Protein AF-A0A529FUN5-F1 (afdb_monomer_lite)

Secondary structure (DSSP, 8-state):
--HHHHHHTT--HHHHHHHHHHHHHHHHHHHH-GGGHHHHHHHHHHHHHHHHHHHHH-

Structure (mmCIF, N/CA/C/O backbone):
data_AF-A0A529FUN5-F1
#
_entry.id   AF-A0A529FUN5-F1
#
loop_
_atom_site.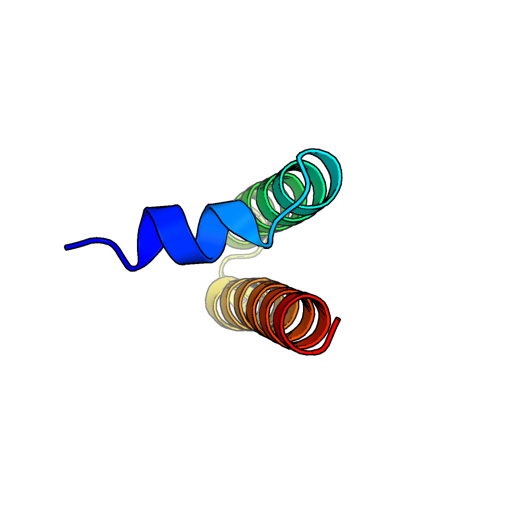group_PDB
_atom_site.id
_atom_site.type_symbol
_atom_site.label_atom_id
_atom_site.label_alt_id
_atom_site.label_comp_id
_atom_site.label_asym_id
_atom_site.label_entity_id
_atom_site.label_seq_id
_atom_site.pdbx_PDB_ins_code
_atom_site.Cartn_x
_atom_site.Cartn_y
_atom_site.Cartn_z
_atom_site.occupancy
_atom_site.B_iso_or_equiv
_atom_site.auth_seq_id
_atom_site.auth_comp_id
_atom_site.auth_asym_id
_atom_site.auth_atom_id
_atom_site.pdbx_PDB_model_num
ATOM 1 N N . ARG A 1 1 ? 20.257 -1.204 -1.782 1.00 56.75 1 ARG A N 1
ATOM 2 C CA . ARG A 1 1 ? 19.598 0.011 -1.241 1.00 56.75 1 ARG A CA 1
ATOM 3 C C . ARG A 1 1 ? 18.944 0.896 -2.327 1.00 56.75 1 ARG A C 1
ATOM 5 O O . ARG A 1 1 ? 18.659 2.033 -2.014 1.00 56.75 1 ARG A O 1
ATOM 12 N N . LYS A 1 2 ? 18.641 0.380 -3.541 1.00 71.50 2 LYS A N 1
ATOM 13 C CA . LYS A 1 2 ? 18.039 1.149 -4.662 1.00 71.50 2 LYS A CA 1
ATO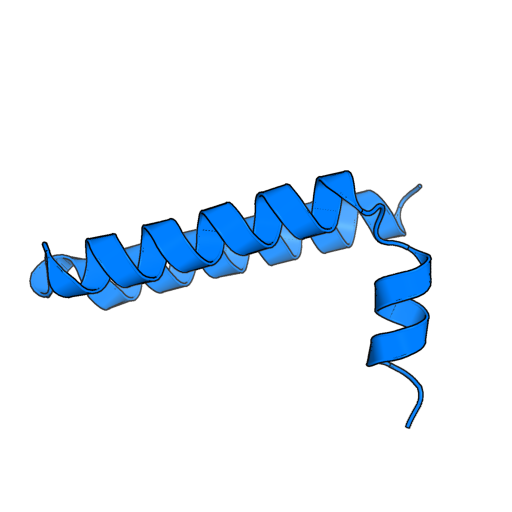M 14 C C . LYS A 1 2 ? 16.672 0.642 -5.157 1.00 71.50 2 LYS A C 1
ATOM 16 O O . LYS A 1 2 ? 16.236 0.968 -6.255 1.00 71.50 2 LYS A O 1
ATOM 21 N N . LEU A 1 3 ? 16.009 -0.232 -4.395 1.00 74.56 3 LEU A N 1
ATOM 22 C CA . LEU A 1 3 ? 14.759 -0.861 -4.849 1.00 74.56 3 LEU A CA 1
ATOM 23 C C . LEU A 1 3 ? 13.630 0.158 -5.012 1.00 74.56 3 LEU A C 1
ATOM 25 O O . LEU A 1 3 ? 12.861 0.059 -5.959 1.00 74.56 3 LEU A O 1
ATOM 29 N N . VAL A 1 4 ? 13.572 1.144 -4.115 1.00 73.31 4 VAL A N 1
ATOM 30 C CA . VAL A 1 4 ? 12.561 2.202 -4.161 1.00 73.31 4 VAL A CA 1
ATOM 31 C C . VAL A 1 4 ? 12.813 3.135 -5.343 1.00 73.31 4 VAL A C 1
ATOM 33 O O . VAL A 1 4 ? 11.895 3.354 -6.118 1.00 73.31 4 VAL A O 1
ATOM 36 N N . GLU A 1 5 ? 14.043 3.612 -5.553 1.00 81.19 5 GLU A N 1
ATOM 37 C CA . GLU A 1 5 ? 14.367 4.495 -6.690 1.00 81.19 5 GLU A CA 1
ATOM 38 C C . GLU A 1 5 ? 14.119 3.805 -8.034 1.00 81.19 5 GLU A C 1
ATOM 40 O O . GLU A 1 5 ? 13.445 4.357 -8.894 1.00 81.19 5 GLU A O 1
ATOM 45 N N . LYS A 1 6 ? 14.557 2.549 -8.180 1.00 78.69 6 LYS A N 1
ATOM 46 C CA . LYS A 1 6 ? 14.326 1.759 -9.397 1.00 78.69 6 LYS A CA 1
ATOM 47 C C . LYS A 1 6 ? 12.846 1.442 -9.629 1.00 78.69 6 LYS A C 1
ATOM 49 O O . LYS A 1 6 ? 12.416 1.265 -10.767 1.00 78.69 6 LYS A O 1
ATOM 54 N N . ALA A 1 7 ? 12.061 1.324 -8.559 1.00 71.19 7 ALA A N 1
ATOM 55 C CA . ALA A 1 7 ? 10.615 1.222 -8.678 1.00 71.19 7 ALA A CA 1
ATOM 56 C C . ALA A 1 7 ? 10.024 2.565 -9.126 1.00 71.19 7 ALA A C 1
ATOM 58 O O . ALA A 1 7 ? 9.244 2.577 -10.068 1.00 71.19 7 ALA A O 1
ATOM 59 N N . LEU A 1 8 ? 10.438 3.683 -8.524 1.00 79.06 8 LEU A N 1
ATOM 60 C CA . LEU A 1 8 ? 9.965 5.024 -8.873 1.00 79.06 8 LEU A CA 1
ATOM 61 C C . LEU A 1 8 ? 10.305 5.424 -10.315 1.00 79.06 8 LEU A C 1
ATOM 63 O O . LEU A 1 8 ? 9.471 6.046 -10.956 1.00 79.06 8 LEU A O 1
ATOM 67 N N . GLU A 1 9 ? 11.449 5.003 -10.863 1.00 84.75 9 GLU A N 1
ATOM 68 C CA . GLU A 1 9 ? 11.805 5.218 -12.280 1.00 84.75 9 GLU A CA 1
ATOM 69 C C . GLU A 1 9 ? 10.742 4.690 -13.260 1.00 84.75 9 GLU A C 1
ATOM 71 O O . GLU A 1 9 ? 10.568 5.236 -14.345 1.00 84.75 9 GLU A O 1
ATOM 76 N N . ARG A 1 10 ? 10.014 3.632 -12.885 1.00 84.75 10 ARG A N 1
ATOM 77 C CA . ARG A 1 10 ? 8.975 3.007 -13.724 1.00 84.75 10 ARG A CA 1
ATOM 78 C C . ARG A 1 10 ? 7.601 3.638 -13.539 1.00 84.75 10 ARG A C 1
ATOM 80 O O . ARG A 1 10 ? 6.677 3.357 -14.299 1.00 84.75 10 ARG A O 1
ATOM 87 N N . TRP A 1 11 ? 7.433 4.424 -12.484 1.00 90.81 11 TRP A N 1
ATOM 88 C CA . TRP A 1 11 ? 6.159 5.010 -12.114 1.00 90.81 11 TRP A CA 1
ATOM 89 C C . TRP A 1 11 ? 6.081 6.447 -12.612 1.00 90.81 11 TRP A C 1
ATOM 91 O O . TRP A 1 11 ? 6.867 7.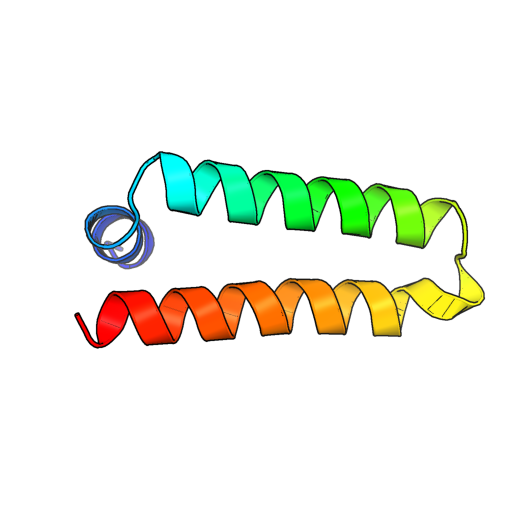300 -12.213 1.00 90.81 11 TRP A O 1
ATOM 101 N N . SER A 1 12 ? 5.082 6.740 -13.446 1.00 90.56 12 SER A N 1
ATOM 102 C CA . SER A 1 12 ? 4.769 8.127 -13.791 1.00 90.56 12 SER A CA 1
ATOM 103 C C . SER A 1 12 ? 4.138 8.855 -12.598 1.00 90.56 12 SER A C 1
ATOM 105 O O . SER A 1 12 ? 3.549 8.231 -11.705 1.00 90.56 12 SER A O 1
ATOM 107 N N . VAL A 1 13 ? 4.209 10.187 -12.592 1.00 92.12 13 VAL A N 1
ATOM 108 C CA . VAL A 1 13 ? 3.592 11.026 -11.548 1.00 92.12 13 VAL A CA 1
ATOM 109 C C . VAL A 1 13 ? 2.086 10.757 -11.445 1.00 92.12 13 VAL A C 1
ATOM 111 O O . VAL A 1 13 ? 1.537 10.658 -10.347 1.00 92.12 13 VAL A O 1
ATOM 114 N N . GLU A 1 14 ? 1.414 10.542 -12.574 1.00 93.19 14 GLU A N 1
ATOM 115 C CA . GLU A 1 14 ? -0.010 10.213 -12.618 1.00 93.19 14 GLU A CA 1
ATOM 116 C C . GLU A 1 14 ? -0.291 8.837 -12.008 1.00 93.19 14 GLU A C 1
ATOM 118 O O . GLU A 1 14 ? -1.288 8.668 -11.302 1.00 93.19 14 GLU A O 1
ATOM 123 N N . ALA A 1 15 ? 0.568 7.843 -12.263 1.00 93.06 15 ALA A N 1
ATOM 124 C CA . ALA A 1 15 ? 0.434 6.519 -11.659 1.00 93.06 15 ALA A CA 1
ATOM 125 C C . ALA A 1 15 ? 0.581 6.593 -10.134 1.00 93.06 15 ALA A C 1
ATOM 127 O O . ALA A 1 15 ? -0.250 6.036 -9.410 1.00 93.06 15 ALA A O 1
ATOM 128 N N . LEU A 1 16 ? 1.568 7.351 -9.645 1.00 93.56 16 LEU A N 1
ATOM 129 C CA . LEU A 1 16 ? 1.764 7.595 -8.214 1.00 93.56 16 LEU A CA 1
ATOM 130 C C . LEU A 1 16 ? 0.544 8.282 -7.593 1.00 93.56 16 LEU A C 1
ATOM 132 O O . LEU A 1 16 ? 0.060 7.839 -6.551 1.00 93.56 16 LEU A O 1
ATOM 136 N N . GLY A 1 17 ? -0.012 9.297 -8.261 1.00 96.25 17 GLY A N 1
ATOM 137 C CA . GLY A 1 17 ? -1.232 9.975 -7.819 1.00 96.25 17 GLY A CA 1
ATOM 138 C C . GLY A 1 17 ? -2.427 9.024 -7.690 1.00 96.25 17 GLY A C 1
ATOM 139 O O . GLY A 1 17 ? -3.133 9.040 -6.679 1.00 96.25 17 GLY A O 1
ATOM 140 N N . ARG A 1 18 ? -2.624 8.124 -8.664 1.00 95.31 18 ARG A N 1
ATOM 141 C CA . ARG A 1 18 ? -3.686 7.102 -8.601 1.00 95.31 18 ARG A CA 1
ATOM 142 C C . ARG A 1 18 ? -3.479 6.117 -7.448 1.00 95.31 18 ARG A C 1
ATOM 144 O O . ARG A 1 18 ? -4.447 5.786 -6.760 1.00 95.31 18 ARG A O 1
ATOM 151 N N . ALA A 1 19 ? -2.251 5.648 -7.223 1.00 95.88 19 ALA A N 1
ATOM 152 C CA . ALA A 1 19 ? -1.949 4.733 -6.120 1.00 95.88 19 ALA A CA 1
ATOM 153 C C . ALA A 1 19 ? -2.142 5.397 -4.751 1.00 95.88 19 ALA A C 1
ATOM 155 O O . ALA A 1 19 ? -2.748 4.794 -3.863 1.00 95.88 19 ALA A O 1
ATOM 156 N N . LEU A 1 20 ? -1.712 6.652 -4.599 1.00 96.81 20 LEU A N 1
ATOM 157 C CA . LEU A 1 20 ? -1.914 7.418 -3.372 1.00 96.81 20 LEU A CA 1
ATOM 158 C C . LEU A 1 20 ? -3.404 7.619 -3.074 1.00 96.81 20 LEU A C 1
ATOM 160 O O . LEU A 1 20 ? -3.846 7.330 -1.962 1.00 96.81 20 LEU A O 1
ATOM 164 N N . ASN A 1 21 ? -4.193 8.024 -4.073 1.00 97.88 21 ASN A N 1
ATOM 165 C CA . ASN A 1 21 ? -5.636 8.188 -3.909 1.00 97.88 21 ASN A CA 1
ATOM 166 C C . ASN A 1 21 ? -6.322 6.866 -3.508 1.00 97.88 21 ASN A C 1
ATOM 168 O O . ASN A 1 21 ? -7.195 6.843 -2.636 1.00 97.88 21 ASN A O 1
ATOM 172 N N . ARG A 1 22 ? -5.890 5.735 -4.090 1.00 97.31 22 ARG A N 1
ATOM 173 C CA . ARG A 1 22 ? -6.384 4.398 -3.718 1.00 97.31 22 ARG A CA 1
ATOM 174 C C . ARG A 1 22 ? -6.065 4.055 -2.260 1.00 97.31 22 ARG A C 1
ATOM 176 O O . ARG A 1 22 ? -6.950 3.563 -1.562 1.00 97.31 22 ARG A O 1
ATOM 183 N N . LEU A 1 23 ? -4.846 4.332 -1.791 1.00 97.81 23 LEU A N 1
ATOM 184 C CA . LEU A 1 23 ? -4.457 4.112 -0.391 1.00 97.81 23 LEU A CA 1
ATOM 185 C C . LEU A 1 23 ? -5.262 4.991 0.570 1.00 97.81 23 LEU A C 1
ATOM 187 O O . LEU A 1 23 ? -5.816 4.482 1.541 1.00 97.81 23 LEU A O 1
ATOM 191 N N . GLN A 1 24 ? -5.370 6.290 0.288 1.00 98.31 24 GLN A N 1
ATOM 192 C CA . GLN A 1 24 ? -6.119 7.232 1.124 1.00 98.31 24 GLN A CA 1
ATOM 193 C C . GLN A 1 24 ? -7.599 6.847 1.217 1.00 98.31 24 GLN A C 1
ATOM 195 O O . GLN A 1 24 ? -8.170 6.823 2.309 1.00 98.31 24 GLN A O 1
ATOM 200 N N . THR A 1 25 ? -8.199 6.462 0.086 1.00 98.25 25 THR A N 1
ATOM 201 C CA . THR A 1 25 ? -9.572 5.947 0.044 1.00 98.25 25 THR A CA 1
ATOM 202 C C . THR A 1 25 ? -9.705 4.689 0.899 1.00 98.25 25 THR A C 1
ATOM 204 O O . THR A 1 25 ? -10.620 4.610 1.715 1.00 98.25 25 THR A O 1
ATOM 207 N N . ALA A 1 26 ? -8.786 3.727 0.775 1.00 98.00 26 ALA A N 1
ATOM 208 C CA . ALA A 1 26 ? -8.826 2.493 1.557 1.00 98.00 26 ALA A CA 1
ATOM 209 C C . ALA A 1 26 ? -8.730 2.761 3.067 1.00 98.00 26 ALA A C 1
ATOM 211 O O . ALA A 1 26 ? -9.534 2.226 3.823 1.00 98.00 26 ALA A O 1
ATOM 212 N N . VAL A 1 27 ? -7.824 3.645 3.499 1.00 98.12 27 VAL A N 1
ATOM 213 C CA . VAL A 1 27 ? -7.682 4.050 4.911 1.00 98.12 27 VAL A CA 1
ATOM 214 C C . VAL A 1 27 ? -8.950 4.721 5.439 1.00 98.12 27 VAL A C 1
ATOM 216 O O . VAL A 1 27 ? -9.352 4.491 6.578 1.00 98.12 27 VAL A O 1
ATOM 219 N N . LEU A 1 28 ? -9.606 5.556 4.633 1.00 98.38 28 LEU A N 1
ATOM 220 C CA . LEU A 1 28 ? -10.874 6.156 5.035 1.00 98.38 28 LEU A CA 1
ATOM 221 C C . LEU A 1 28 ? -11.971 5.091 5.178 1.00 98.38 28 LEU A C 1
ATOM 223 O O . LEU A 1 28 ? -12.737 5.122 6.140 1.00 98.38 28 LEU A O 1
ATOM 227 N N . GLN A 1 29 ? -12.047 4.145 4.241 1.00 98.00 29 GLN A N 1
ATOM 228 C CA . GLN A 1 29 ? -13.062 3.093 4.268 1.00 98.00 29 GLN A CA 1
ATOM 229 C C . GLN A 1 29 ? -12.841 2.100 5.411 1.00 98.00 29 GLN A C 1
ATOM 231 O O . GLN A 1 29 ? -13.816 1.716 6.045 1.00 98.00 29 GLN A O 1
ATOM 236 N N . THR A 1 30 ? -11.595 1.753 5.750 1.00 97.94 30 THR A N 1
ATOM 237 C CA . THR A 1 30 ? -11.302 0.863 6.888 1.00 97.94 30 THR A CA 1
ATOM 238 C C . THR A 1 30 ? -11.727 1.476 8.222 1.00 97.94 30 THR A C 1
ATOM 240 O O . THR A 1 30 ? -12.139 0.759 9.127 1.00 97.94 30 THR A O 1
ATOM 243 N N . ARG A 1 31 ? -11.698 2.811 8.337 1.00 97.31 31 ARG A N 1
ATOM 244 C CA . ARG A 1 31 ? -12.223 3.541 9.503 1.00 97.31 31 ARG A CA 1
ATOM 245 C C . ARG A 1 31 ? -13.748 3.631 9.511 1.00 97.31 31 ARG A C 1
ATOM 247 O O . ARG A 1 31 ? -14.350 3.576 10.575 1.00 97.31 31 ARG A O 1
ATOM 254 N N . ARG A 1 32 ? -14.373 3.797 8.340 1.00 98.06 32 ARG A N 1
ATOM 255 C CA . ARG A 1 32 ? -15.839 3.892 8.201 1.00 98.06 32 ARG A CA 1
ATOM 256 C C . ARG A 1 32 ? -16.542 2.542 8.334 1.00 98.06 32 ARG A C 1
ATOM 258 O O . ARG A 1 32 ? -17.685 2.510 8.771 1.00 98.06 32 ARG A O 1
ATOM 265 N N . ARG A 1 33 ? -15.880 1.458 7.925 1.00 96.94 33 ARG A N 1
ATOM 266 C CA . ARG A 1 33 ? -16.378 0.076 7.952 1.00 96.94 33 ARG A CA 1
ATOM 267 C C . ARG A 1 33 ? -15.304 -0.862 8.513 1.00 96.94 33 ARG A C 1
ATOM 269 O O . ARG A 1 33 ? -14.621 -1.540 7.740 1.00 96.94 33 ARG A O 1
ATOM 276 N N . PRO A 1 34 ? -15.099 -0.865 9.844 1.00 95.19 34 PRO A N 1
ATOM 277 C CA . PRO A 1 34 ? -14.063 -1.677 10.484 1.00 95.19 34 PRO A CA 1
ATOM 278 C C . PRO A 1 34 ? -14.222 -3.179 10.222 1.00 95.19 34 PRO A C 1
ATOM 280 O O . PRO A 1 34 ? -13.224 -3.884 10.090 1.00 95.19 34 PRO A O 1
ATOM 283 N N . ASP A 1 35 ? -15.463 -3.646 10.073 1.00 97.75 35 ASP A N 1
ATOM 284 C CA . ASP A 1 35 ? -15.840 -5.016 9.709 1.00 97.75 35 ASP A CA 1
ATOM 285 C C . ASP A 1 35 ? -15.274 -5.460 8.349 1.00 97.75 35 ASP A C 1
ATOM 287 O O . ASP A 1 35 ? -14.996 -6.639 8.146 1.00 97.75 35 ASP A O 1
ATOM 291 N N . LEU A 1 36 ? -15.032 -4.516 7.434 1.00 97.44 36 LEU A N 1
ATOM 292 C CA . LEU A 1 36 ? -14.471 -4.776 6.104 1.00 97.44 36 LEU A CA 1
ATOM 293 C C . LEU A 1 36 ? -12.992 -4.390 5.984 1.00 97.44 36 LEU A C 1
ATOM 295 O O . LEU A 1 36 ? -12.435 -4.437 4.885 1.00 97.44 36 LEU A O 1
ATOM 299 N N . SER A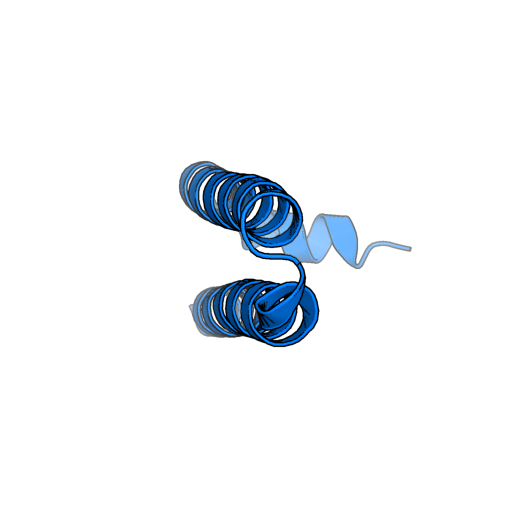 1 37 ? -12.345 -3.991 7.082 1.00 97.06 37 SER A N 1
ATOM 300 C CA . SER A 1 37 ? -11.009 -3.386 7.064 1.00 97.06 37 SER A CA 1
ATOM 301 C C . SER A 1 37 ? -9.967 -4.252 6.344 1.00 97.06 37 SER A C 1
ATOM 303 O O . SER A 1 37 ? -9.280 -3.772 5.439 1.00 97.06 37 SER A O 1
ATOM 305 N N . GLU A 1 38 ? -9.886 -5.546 6.672 1.00 98.00 38 GLU A N 1
ATOM 306 C CA . GLU A 1 38 ? -8.903 -6.445 6.056 1.00 98.00 38 GLU A CA 1
ATOM 307 C C . GLU A 1 38 ? -9.147 -6.619 4.550 1.00 98.00 38 GLU A C 1
ATOM 309 O O . GLU A 1 38 ? -8.212 -6.530 3.750 1.00 98.00 38 GLU A O 1
ATOM 314 N N . ALA A 1 39 ? -10.404 -6.819 4.147 1.00 98.00 39 ALA A N 1
ATOM 315 C CA . ALA A 1 39 ? -10.772 -6.981 2.744 1.00 98.00 39 ALA A CA 1
ATOM 316 C C . ALA A 1 39 ? -10.451 -5.717 1.929 1.00 98.00 39 ALA A C 1
ATOM 318 O O . ALA A 1 39 ? -9.850 -5.807 0.856 1.00 98.00 39 ALA A O 1
ATOM 319 N N . LEU A 1 40 ? -10.776 -4.537 2.467 1.00 98.19 40 LEU A N 1
ATOM 320 C CA . LEU A 1 40 ? -10.495 -3.242 1.845 1.00 98.19 40 LEU A CA 1
ATOM 321 C C . LEU A 1 40 ? -8.990 -2.994 1.693 1.00 98.19 40 LEU A C 1
ATOM 323 O O . LEU A 1 40 ? -8.533 -2.604 0.615 1.00 98.19 40 LEU A O 1
ATOM 327 N N . ALA A 1 41 ? -8.211 -3.256 2.746 1.00 97.56 41 ALA A N 1
ATOM 328 C CA . ALA A 1 41 ? -6.758 -3.129 2.707 1.00 97.56 41 ALA A CA 1
ATOM 329 C C . ALA A 1 41 ? -6.149 -4.086 1.671 1.00 97.56 41 ALA A C 1
ATOM 331 O O . ALA A 1 41 ? -5.357 -3.669 0.822 1.00 97.56 41 ALA A O 1
ATOM 332 N N . ARG A 1 42 ? -6.579 -5.353 1.675 1.00 98.00 42 ARG A N 1
ATOM 333 C CA . ARG A 1 42 ? -6.128 -6.374 0.723 1.00 98.00 42 ARG A CA 1
ATOM 334 C C . ARG A 1 42 ? -6.434 -5.979 -0.719 1.00 98.00 42 ARG A C 1
ATOM 336 O O . ARG A 1 42 ? -5.541 -6.033 -1.560 1.00 98.00 42 ARG A O 1
ATOM 343 N N . G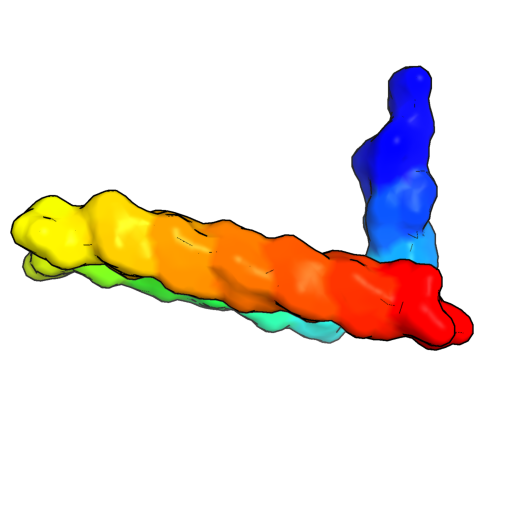LN A 1 43 ? -7.658 -5.543 -1.017 1.00 97.88 43 GLN A N 1
ATOM 344 C CA . GLN A 1 43 ? -8.036 -5.112 -2.367 1.00 97.88 43 GLN A CA 1
ATOM 345 C C . GLN A 1 43 ? -7.238 -3.890 -2.838 1.00 97.88 43 GLN A C 1
ATOM 347 O O . GLN A 1 43 ? -6.819 -3.838 -3.997 1.00 97.88 43 GLN A O 1
ATOM 352 N N . ALA A 1 44 ? -6.993 -2.917 -1.958 1.00 97.88 44 ALA A N 1
ATOM 353 C CA . ALA A 1 44 ? -6.199 -1.740 -2.294 1.00 97.88 44 ALA A CA 1
ATOM 354 C C . ALA A 1 44 ? -4.749 -2.111 -2.634 1.00 97.88 44 ALA A C 1
ATOM 356 O O . ALA A 1 44 ? -4.238 -1.693 -3.676 1.00 97.88 44 ALA A O 1
ATOM 357 N N . LEU A 1 45 ? -4.117 -2.942 -1.801 1.00 97.38 45 LEU A N 1
ATOM 358 C CA . LEU A 1 45 ? -2.742 -3.398 -2.006 1.00 97.38 45 LEU A CA 1
ATOM 359 C C . LEU A 1 45 ? -2.608 -4.275 -3.257 1.00 97.38 45 LEU A C 1
ATOM 361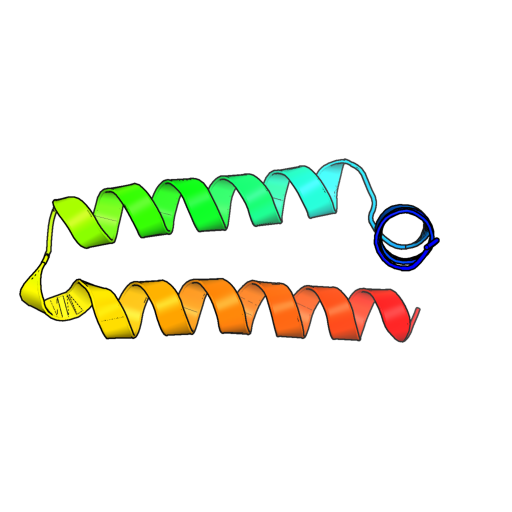 O O . LEU A 1 45 ? -1.692 -4.060 -4.048 1.00 97.38 45 LEU A O 1
ATOM 365 N N . LEU A 1 46 ? -3.546 -5.200 -3.496 1.00 97.88 46 LEU A N 1
ATOM 366 C CA . LEU A 1 46 ? -3.566 -6.011 -4.719 1.00 97.88 46 LEU A CA 1
ATOM 367 C C . LEU A 1 46 ? -3.704 -5.142 -5.974 1.00 97.88 46 LEU A C 1
ATOM 369 O O . LEU A 1 46 ? -2.989 -5.358 -6.949 1.00 97.88 46 LEU A O 1
ATOM 373 N N . GLY A 1 47 ? -4.568 -4.123 -5.945 1.00 96.44 47 GLY A N 1
ATOM 374 C CA . GLY A 1 47 ? -4.701 -3.181 -7.057 1.00 96.44 47 GLY A CA 1
ATOM 375 C C . GLY A 1 47 ? -3.393 -2.447 -7.374 1.00 96.44 47 GLY A C 1
ATOM 376 O O . GLY A 1 47 ? -3.045 -2.291 -8.543 1.00 96.44 47 GLY A O 1
ATOM 377 N N . ILE A 1 48 ? -2.645 -2.042 -6.344 1.00 95.38 48 ILE A N 1
ATOM 378 C CA . ILE A 1 48 ? -1.340 -1.379 -6.496 1.00 95.38 48 ILE A CA 1
ATOM 379 C C . ILE A 1 48 ? -0.286 -2.362 -7.018 1.00 95.38 48 ILE A C 1
ATOM 381 O O . ILE A 1 48 ? 0.498 -2.006 -7.896 1.00 95.38 48 ILE A O 1
ATOM 385 N N . ALA A 1 49 ? -0.286 -3.608 -6.540 1.00 94.19 49 ALA A N 1
ATOM 386 C CA . ALA A 1 49 ? 0.626 -4.646 -7.015 1.00 94.19 49 ALA A CA 1
ATOM 387 C C . ALA A 1 49 ? 0.398 -4.974 -8.501 1.00 94.19 49 ALA A C 1
ATOM 389 O O . ALA A 1 49 ? 1.357 -5.080 -9.263 1.00 94.19 49 ALA A O 1
ATOM 390 N N . VAL A 1 50 ? -0.862 -5.062 -8.940 1.00 95.12 50 VAL A N 1
ATOM 391 C CA . VAL A 1 50 ? -1.207 -5.281 -10.355 1.00 95.12 50 VAL A CA 1
ATOM 392 C C . VAL A 1 50 ? -0.777 -4.100 -11.229 1.00 95.12 50 VAL A C 1
ATOM 394 O O . VAL A 1 50 ? -0.205 -4.316 -12.295 1.00 95.12 50 VAL A O 1
ATOM 397 N N . GLU A 1 51 ? -1.001 -2.857 -10.791 1.00 92.75 51 GLU A N 1
ATOM 398 C CA . GLU A 1 51 ? -0.515 -1.671 -11.517 1.00 92.75 51 GLU A CA 1
ATOM 399 C C . GLU A 1 51 ? 1.021 -1.673 -11.607 1.00 92.75 51 GLU A C 1
ATOM 401 O O . GLU A 1 51 ? 1.574 -1.474 -12.686 1.00 92.75 51 GLU A O 1
ATOM 406 N N . SER A 1 52 ? 1.707 -2.004 -10.504 1.00 89.88 52 SER A N 1
ATOM 407 C CA . SER A 1 52 ? 3.171 -2.153 -10.460 1.00 89.88 52 SER A CA 1
ATOM 408 C C . SER A 1 52 ? 3.665 -3.161 -11.499 1.00 89.88 52 SER A C 1
ATOM 410 O O . SER A 1 52 ? 4.631 -2.898 -12.214 1.00 89.88 52 SER A O 1
ATOM 412 N N . ALA A 1 53 ? 3.002 -4.319 -11.586 1.00 91.00 53 ALA A N 1
ATOM 413 C CA . ALA A 1 53 ? 3.348 -5.374 -12.532 1.00 91.00 53 ALA A CA 1
ATOM 414 C C . ALA A 1 53 ? 3.151 -4.922 -13.986 1.00 91.00 53 ALA A C 1
ATOM 416 O O . ALA A 1 53 ? 4.023 -5.166 -14.815 1.00 91.00 53 ALA A O 1
ATOM 417 N N . ARG A 1 54 ? 2.056 -4.211 -14.289 1.00 90.06 54 ARG A N 1
ATOM 418 C CA . ARG A 1 54 ? 1.794 -3.667 -15.634 1.00 90.06 54 ARG A CA 1
ATOM 419 C C . ARG A 1 54 ? 2.824 -2.623 -16.053 1.00 90.06 54 ARG A C 1
ATOM 421 O O . ARG A 1 54 ? 3.242 -2.619 -17.205 1.00 90.06 54 ARG A O 1
ATOM 428 N N . LEU A 1 55 ? 3.238 -1.755 -15.132 1.00 88.94 55 LEU A N 1
ATOM 429 C CA . LEU A 1 55 ? 4.286 -0.767 -15.395 1.00 88.94 55 LEU A CA 1
ATOM 430 C C . LEU A 1 55 ? 5.652 -1.423 -15.626 1.00 88.94 55 LEU A C 1
ATOM 432 O O . LEU A 1 55 ? 6.438 -0.906 -16.400 1.00 88.94 55 LEU A O 1
ATOM 436 N N . GLY A 1 56 ? 5.932 -2.563 -14.987 1.00 83.50 56 GLY A N 1
ATOM 437 C CA . GLY A 1 56 ? 7.174 -3.313 -15.199 1.00 83.50 56 GLY A CA 1
ATOM 438 C C . GLY A 1 56 ? 7.219 -4.165 -16.473 1.00 83.50 56 GLY A C 1
ATOM 439 O O . GLY A 1 56 ? 8.288 -4.675 -16.796 1.00 83.50 56 GLY A O 1
ATOM 440 N N . GLN A 1 57 ? 6.083 -4.360 -17.150 1.00 80.75 57 GLN A N 1
ATOM 441 C CA . GLN A 1 57 ? 5.988 -5.061 -18.440 1.00 80.75 57 GLN A CA 1
ATOM 442 C C . GLN A 1 57 ? 6.118 -4.121 -19.648 1.00 80.75 57 GLN A C 1
ATOM 444 O O . GLN A 1 57 ? 6.305 -4.605 -20.762 1.00 80.75 57 GLN A O 1
ATOM 449 N N . ARG A 1 58 ? 5.963 -2.811 -19.432 1.00 65.50 58 ARG A N 1
ATOM 450 C CA . ARG A 1 58 ? 6.169 -1.758 -20.432 1.00 65.50 58 ARG A CA 1
ATOM 451 C C . ARG A 1 58 ? 7.623 -1.310 -20.438 1.00 65.50 58 ARG A C 1
ATOM 453 O O . ARG A 1 58 ? 8.085 -0.953 -21.540 1.00 65.50 58 ARG A O 1
#

pLDDT: mean 91.33, std 9.46, range [56.75, 98.38]

Sequence (58 aa):
RKLVEKALERWSVEALGRALNRLQTAVLQTRRRPDLSEALARQALLGIAVESARLGQR

Radius of gyration: 13.01 Å; chains: 1; bounding box: 36×18×31 Å

Foldseek 3Di:
DCPVVVLVVLADPVNVVVLVVLVVVLVVVCVVCVVCNVVSVVVSVVVNVVSSVVSVVD